Protein AF-A0A350DMN2-F1 (afdb_monomer_lite)

Foldseek 3Di:
DVVVVVPCPDDDPDDDDDPDPPDPCPVLLVVVCVVVVPPDSVQKQFAPVSLLVCLVPHDFQAKEAQDPDDPSCPSVVVSCVVVVHHYDYDHPSNPPTRMMTGD

Structure (mmCIF, N/CA/C/O backbone):
data_AF-A0A350DMN2-F1
#
_entry.id   AF-A0A350DMN2-F1
#
loop_
_atom_site.group_PDB
_atom_site.id
_atom_site.type_symbol
_atom_site.label_atom_id
_atom_site.label_alt_id
_atom_site.label_comp_id
_atom_site.label_asym_id
_atom_site.label_entity_id
_atom_site.label_seq_id
_atom_site.pdbx_PDB_ins_code
_atom_site.Cartn_x
_atom_site.Cartn_y
_atom_site.Cartn_z
_atom_site.occupancy
_atom_site.B_iso_or_equiv
_atom_site.auth_seq_id
_atom_site.auth_comp_id
_atom_site.auth_asym_id
_atom_site.auth_atom_id
_atom_site.pdbx_PDB_model_num
ATOM 1 N N . ILE A 1 1 ? 28.900 11.974 20.699 1.00 61.66 1 ILE A N 1
ATOM 2 C CA . ILE A 1 1 ? 28.082 12.081 19.464 1.00 61.66 1 ILE A CA 1
ATOM 3 C C . ILE A 1 1 ? 28.291 13.443 18.806 1.00 61.66 1 ILE A C 1
ATOM 5 O O . ILE A 1 1 ? 28.762 13.469 17.679 1.00 61.66 1 ILE A O 1
ATOM 9 N N . ASP A 1 2 ? 28.031 14.564 19.488 1.00 68.00 2 ASP A N 1
ATOM 10 C CA . ASP A 1 2 ? 28.185 15.895 18.867 1.00 68.00 2 ASP A CA 1
ATOM 11 C C . ASP A 1 2 ? 29.632 16.333 18.617 1.00 68.00 2 ASP A C 1
ATOM 13 O O . ASP A 1 2 ? 29.935 16.883 17.560 1.00 68.00 2 ASP A O 1
ATOM 17 N N . SER A 1 3 ? 30.550 16.036 19.537 1.00 71.12 3 SER A N 1
ATOM 18 C CA . SER A 1 3 ? 31.988 16.275 19.350 1.00 71.12 3 SER A CA 1
ATOM 19 C C . SER A 1 3 ? 32.562 15.457 18.188 1.00 71.12 3 SER A C 1
ATOM 21 O O . SER A 1 3 ? 33.342 15.965 17.391 1.00 71.12 3 SER A O 1
ATOM 23 N N . THR A 1 4 ? 32.103 14.214 18.037 1.00 71.81 4 THR A N 1
ATOM 24 C CA . THR A 1 4 ? 32.477 13.306 16.944 1.00 71.81 4 THR A CA 1
ATOM 25 C C . THR A 1 4 ? 31.914 13.768 15.597 1.00 71.81 4 THR A C 1
ATOM 27 O O . THR A 1 4 ? 32.614 13.714 14.594 1.00 71.81 4 THR A O 1
ATOM 30 N N . ARG A 1 5 ? 30.673 14.282 15.571 1.00 67.88 5 ARG A N 1
ATOM 31 C CA . ARG A 1 5 ? 30.041 14.848 14.368 1.00 67.88 5 ARG A CA 1
ATOM 32 C C . ARG A 1 5 ? 30.748 16.123 13.895 1.00 67.88 5 ARG A C 1
ATOM 34 O O . ARG A 1 5 ? 30.912 16.300 12.696 1.00 67.88 5 ARG A O 1
ATOM 41 N N . ARG A 1 6 ? 31.194 16.986 14.816 1.00 70.56 6 ARG A N 1
ATOM 42 C CA . ARG A 1 6 ? 31.936 18.222 14.489 1.00 70.56 6 ARG A CA 1
ATOM 43 C C . ARG A 1 6 ? 33.335 17.968 13.919 1.00 70.56 6 ARG A C 1
ATOM 45 O O . ARG A 1 6 ? 33.842 18.822 13.207 1.00 70.56 6 ARG A O 1
ATOM 52 N N . ALA A 1 7 ? 33.938 16.815 14.210 1.00 77.62 7 ALA A N 1
ATOM 53 C CA . ALA A 1 7 ? 35.240 16.416 13.673 1.00 77.62 7 ALA A CA 1
ATOM 54 C C . ALA A 1 7 ? 35.168 15.817 12.252 1.00 77.62 7 ALA A C 1
ATOM 56 O O . ALA A 1 7 ? 36.205 15.547 11.650 1.00 77.62 7 ALA A O 1
ATOM 57 N N . LEU A 1 8 ? 33.964 15.598 11.706 1.00 74.38 8 LEU A N 1
ATOM 58 C CA . LEU A 1 8 ? 33.784 15.166 10.321 1.00 74.38 8 LEU A CA 1
ATOM 59 C C . LEU A 1 8 ? 33.967 16.369 9.389 1.00 74.38 8 LEU A C 1
ATOM 61 O O . LEU A 1 8 ? 33.022 17.087 9.078 1.00 74.38 8 LEU A O 1
ATOM 65 N N . SER A 1 9 ? 35.202 16.582 8.941 1.00 73.62 9 SER A N 1
ATOM 66 C CA . SER A 1 9 ? 35.562 17.621 7.964 1.00 73.62 9 SER A CA 1
ATOM 67 C C . SER A 1 9 ? 35.099 17.287 6.542 1.00 73.62 9 SER A C 1
ATOM 69 O O . SER A 1 9 ? 35.140 18.136 5.653 1.00 73.62 9 SER A O 1
ATOM 71 N N . THR A 1 10 ? 34.704 16.035 6.301 1.00 78.62 10 THR A N 1
ATOM 72 C CA . THR A 1 10 ? 34.256 15.563 4.993 1.00 78.62 10 THR A CA 1
ATOM 73 C C . THR A 1 10 ? 32.795 15.960 4.790 1.00 78.62 10 THR A C 1
ATOM 75 O O . THR A 1 10 ? 31.940 15.507 5.557 1.00 78.62 10 THR A O 1
ATOM 78 N N . PRO A 1 11 ? 32.471 16.775 3.771 1.00 76.12 11 PRO A N 1
ATOM 79 C CA . PRO A 1 11 ? 31.080 17.039 3.445 1.00 76.12 11 PRO A CA 1
ATOM 80 C C . PRO A 1 11 ? 30.390 15.709 3.108 1.00 76.12 11 PRO A C 1
ATOM 82 O O . PRO A 1 11 ? 30.998 14.864 2.442 1.00 76.12 11 PRO A O 1
ATOM 85 N N . PRO A 1 12 ? 29.145 15.485 3.566 1.00 75.62 12 PRO A N 1
ATOM 86 C CA . PRO A 1 12 ? 28.431 14.261 3.245 1.00 75.62 12 PRO A CA 1
ATOM 87 C C . PRO A 1 12 ? 28.324 14.133 1.725 1.00 75.62 12 PRO A C 1
ATOM 89 O O . PRO A 1 12 ? 27.785 15.008 1.046 1.00 75.62 12 PRO A O 1
ATOM 92 N N . GLN A 1 13 ? 28.847 13.035 1.185 1.00 83.62 13 GLN A N 1
ATOM 93 C CA . GLN A 1 13 ? 28.549 12.646 -0.184 1.00 83.62 13 GLN A CA 1
ATOM 94 C C . GLN A 1 13 ? 27.101 12.172 -0.214 1.00 83.62 13 GLN A C 1
ATOM 96 O O . GLN A 1 13 ? 26.777 11.060 0.204 1.00 83.62 13 GLN A O 1
ATOM 101 N N . TYR A 1 14 ? 26.211 13.051 -0.664 1.00 80.44 14 TYR A N 1
ATOM 102 C CA . TYR A 1 14 ? 24.828 12.683 -0.910 1.00 80.44 14 TYR A CA 1
ATOM 103 C C . TYR A 1 14 ? 24.786 11.655 -2.040 1.00 80.44 14 TYR A C 1
ATOM 105 O O . TYR A 1 14 ? 25.395 11.847 -3.094 1.00 80.44 14 TYR A O 1
ATOM 113 N N . LEU A 1 15 ? 24.041 10.569 -1.830 1.00 76.94 15 LEU A N 1
ATOM 114 C CA . LEU A 1 15 ? 23.656 9.695 -2.932 1.00 76.94 15 LEU A CA 1
ATOM 115 C C . LEU A 1 15 ? 22.927 10.537 -3.983 1.00 76.94 15 LEU A C 1
ATOM 117 O O . LEU A 1 15 ? 22.177 11.453 -3.635 1.00 76.94 15 LEU A O 1
ATOM 121 N N . GLN A 1 16 ? 23.141 10.224 -5.260 1.00 75.38 16 GLN A N 1
ATOM 122 C CA . GLN A 1 16 ? 22.409 10.878 -6.339 1.00 75.38 16 GLN A CA 1
ATOM 123 C C . GLN A 1 16 ? 20.908 10.713 -6.091 1.00 75.38 16 GLN A C 1
ATOM 125 O O . GLN A 1 16 ? 20.376 9.602 -6.093 1.00 75.38 16 GLN A O 1
ATOM 130 N N . THR A 1 17 ? 20.232 11.830 -5.842 1.00 68.06 17 THR A N 1
ATOM 131 C CA . THR A 1 17 ? 18.783 11.865 -5.697 1.00 68.06 17 THR A CA 1
ATOM 132 C C . THR A 1 17 ? 18.176 12.128 -7.065 1.00 68.06 17 THR A C 1
ATOM 134 O O . THR A 1 17 ? 18.548 13.064 -7.773 1.00 68.06 17 THR A O 1
ATOM 137 N N . PHE A 1 18 ? 17.241 11.277 -7.470 1.00 69.62 18 PHE A N 1
ATOM 138 C CA . PHE A 1 18 ? 16.436 11.539 -8.653 1.00 69.62 18 PHE A CA 1
ATOM 139 C C . PHE A 1 18 ? 15.344 12.537 -8.264 1.00 69.62 18 PHE A C 1
ATOM 141 O O . PHE A 1 18 ? 14.669 12.344 -7.254 1.00 69.62 18 PHE A O 1
ATOM 148 N N . LYS A 1 19 ? 15.148 13.597 -9.061 1.00 64.12 19 LYS A N 1
ATOM 149 C CA . LYS A 1 19 ? 14.051 14.560 -8.837 1.00 64.12 19 LYS A CA 1
ATOM 150 C C . LYS A 1 19 ? 12.667 13.900 -8.898 1.00 64.12 19 LYS A C 1
ATOM 152 O O . LYS A 1 19 ? 11.716 14.457 -8.361 1.00 64.12 19 LYS A O 1
ATOM 157 N N . GLN A 1 20 ? 12.557 12.748 -9.562 1.00 53.28 20 GLN A N 1
ATOM 158 C CA . GLN A 1 20 ? 11.319 11.992 -9.735 1.00 53.28 20 GLN A CA 1
ATOM 159 C C . GLN A 1 20 ? 11.583 10.477 -9.619 1.00 53.28 20 GLN A C 1
ATOM 161 O O . GLN A 1 20 ? 12.685 10.026 -9.951 1.00 53.28 20 GLN A O 1
ATOM 166 N N . PRO A 1 21 ? 10.602 9.678 -9.156 1.00 60.75 21 PRO A N 1
ATOM 167 C CA . PRO A 1 21 ? 10.695 8.224 -9.202 1.00 60.75 21 PRO A CA 1
ATOM 168 C C . PRO A 1 21 ? 10.885 7.729 -10.645 1.00 60.75 21 PRO A C 1
ATOM 170 O O . PRO A 1 21 ? 10.379 8.327 -11.589 1.00 60.75 21 PRO A O 1
ATOM 173 N N . ARG A 1 22 ? 11.599 6.607 -10.826 1.00 59.66 22 ARG A N 1
ATOM 174 C CA . ARG A 1 22 ? 11.870 6.002 -12.152 1.00 59.66 22 ARG A CA 1
ATOM 175 C C . ARG A 1 22 ? 10.613 5.534 -12.898 1.00 59.66 22 ARG A C 1
ATOM 177 O O . ARG A 1 22 ? 10.690 5.246 -14.085 1.00 59.66 22 ARG A O 1
ATOM 184 N N . TYR A 1 23 ? 9.480 5.477 -12.207 1.00 62.22 23 TYR A N 1
ATOM 185 C CA . TYR A 1 23 ? 8.166 5.219 -12.774 1.00 62.22 23 TYR A CA 1
ATOM 186 C C . TYR A 1 23 ? 7.286 6.449 -12.535 1.00 62.22 23 TYR A C 1
ATOM 188 O O . TYR A 1 23 ? 7.232 6.958 -11.413 1.00 62.22 23 TYR A O 1
ATOM 196 N N . GLN A 1 24 ? 6.589 6.914 -13.573 1.00 71.44 24 GLN A N 1
ATOM 197 C CA . GLN A 1 24 ? 5.553 7.939 -13.442 1.00 71.44 24 GLN A CA 1
ATOM 198 C C . GLN A 1 24 ? 4.308 7.294 -12.816 1.00 71.44 24 GLN A C 1
ATOM 200 O O . GLN A 1 24 ? 3.436 6.798 -13.516 1.00 71.44 24 GLN A O 1
ATOM 205 N N . THR A 1 25 ? 4.266 7.226 -11.484 1.00 87.75 25 THR A N 1
ATOM 206 C CA . THR A 1 25 ? 3.139 6.653 -10.723 1.00 87.75 25 THR A CA 1
ATOM 207 C C . THR A 1 25 ? 2.322 7.701 -9.974 1.00 87.75 25 THR A C 1
ATOM 209 O O . THR A 1 25 ? 1.386 7.345 -9.264 1.00 87.75 25 THR A O 1
ATOM 212 N N . ALA A 1 26 ? 2.659 8.987 -10.121 1.00 88.12 26 ALA A N 1
ATOM 213 C CA . ALA A 1 26 ? 1.956 10.081 -9.456 1.00 88.12 26 ALA A CA 1
ATOM 214 C C . ALA A 1 26 ? 0.459 10.083 -9.807 1.00 88.12 26 ALA A C 1
ATOM 216 O O . ALA A 1 26 ? -0.366 10.083 -8.900 1.00 88.12 26 ALA A O 1
ATOM 217 N N . ASP A 1 27 ? 0.125 9.948 -11.092 1.00 91.19 27 ASP A N 1
ATOM 218 C CA . ASP A 1 27 ? -1.264 9.930 -11.568 1.00 91.19 27 ASP A CA 1
ATOM 219 C C . ASP A 1 27 ? -2.066 8.755 -10.993 1.00 91.19 27 ASP A C 1
ATOM 221 O O . ASP A 1 27 ? -3.246 8.891 -10.677 1.00 91.19 27 ASP A O 1
ATOM 225 N N . LEU A 1 28 ? -1.423 7.600 -10.797 1.00 93.88 28 LEU A N 1
ATOM 226 C CA . LEU A 1 28 ? -2.046 6.432 -10.173 1.00 93.88 28 LEU A CA 1
ATOM 227 C C . LEU A 1 28 ? -2.345 6.693 -8.696 1.00 93.88 28 LEU A C 1
ATOM 229 O O . LEU A 1 28 ? -3.432 6.374 -8.223 1.00 93.88 28 LEU A O 1
ATOM 233 N N . ILE A 1 29 ? -1.394 7.282 -7.967 1.00 94.38 29 ILE A N 1
ATOM 234 C CA . ILE A 1 29 ? -1.600 7.656 -6.563 1.00 94.38 29 ILE A CA 1
ATOM 235 C C . ILE A 1 29 ? -2.707 8.708 -6.445 1.00 94.38 29 ILE A C 1
ATOM 237 O O . ILE A 1 29 ? -3.513 8.626 -5.523 1.00 94.38 29 ILE A O 1
ATOM 241 N N . ASP A 1 30 ? -2.789 9.643 -7.389 1.00 94.12 30 ASP A N 1
ATOM 242 C CA . ASP A 1 30 ? -3.840 10.663 -7.437 1.00 94.12 30 ASP A CA 1
ATOM 243 C C . ASP A 1 30 ? -5.209 10.073 -7.749 1.00 94.12 30 ASP A C 1
ATOM 245 O O . ASP A 1 30 ? -6.189 10.411 -7.091 1.00 94.12 30 ASP A O 1
ATOM 249 N N . THR A 1 31 ? -5.263 9.131 -8.689 1.00 95.31 31 THR A N 1
ATOM 250 C CA . THR A 1 31 ? -6.487 8.391 -9.010 1.00 95.31 31 THR A CA 1
ATOM 251 C C . THR A 1 31 ? -6.982 7.628 -7.786 1.00 95.31 31 THR A C 1
ATOM 253 O O . THR A 1 31 ? -8.141 7.758 -7.411 1.00 95.31 31 THR A O 1
ATOM 256 N N . LEU A 1 32 ? -6.096 6.906 -7.089 1.00 96.12 32 LEU A N 1
ATOM 257 C CA . LEU A 1 32 ? -6.457 6.214 -5.849 1.00 96.12 32 LEU A CA 1
ATOM 258 C C . LEU A 1 32 ? -6.863 7.186 -4.739 1.00 96.12 32 LEU A C 1
ATOM 260 O O . LEU A 1 32 ? -7.752 6.874 -3.955 1.00 96.12 32 LEU A O 1
ATOM 264 N N . ALA A 1 33 ? -6.233 8.356 -4.652 1.00 96.75 33 ALA A N 1
ATOM 265 C CA . ALA A 1 33 ? -6.621 9.354 -3.668 1.00 96.75 33 ALA A CA 1
ATOM 266 C C . ALA A 1 33 ? -8.053 9.852 -3.903 1.00 96.75 33 ALA A C 1
ATOM 268 O O . ALA A 1 33 ? -8.798 10.016 -2.945 1.00 96.75 33 ALA A O 1
ATOM 269 N N . ILE A 1 34 ? -8.452 10.035 -5.162 1.00 97.19 34 ILE A N 1
ATOM 270 C CA . ILE A 1 34 ? -9.818 10.420 -5.531 1.00 97.19 34 ILE A CA 1
ATOM 271 C C . ILE A 1 34 ? -10.796 9.262 -5.289 1.00 97.19 34 ILE A C 1
ATOM 273 O O . ILE A 1 34 ? -11.799 9.451 -4.606 1.00 97.19 34 ILE A O 1
ATOM 277 N N . ASP A 1 35 ? -10.489 8.063 -5.791 1.00 96.31 35 ASP A N 1
ATOM 278 C CA . ASP A 1 35 ? -11.369 6.885 -5.717 1.00 96.31 35 ASP A CA 1
ATOM 279 C C . ASP A 1 35 ? -11.691 6.462 -4.274 1.00 96.31 35 ASP A C 1
ATOM 281 O O . ASP A 1 35 ? -12.749 5.887 -4.014 1.00 96.31 35 ASP A O 1
ATOM 285 N N . TYR A 1 36 ? -10.772 6.731 -3.344 1.00 95.81 36 TYR A N 1
ATOM 286 C CA . TYR A 1 36 ? -10.885 6.361 -1.933 1.00 95.81 36 TYR A CA 1
ATOM 287 C C . TYR A 1 36 ? -11.055 7.565 -0.987 1.00 95.81 36 TYR A C 1
ATOM 289 O O . TYR A 1 36 ? -10.944 7.382 0.222 1.00 95.81 36 TYR A O 1
ATOM 297 N N . ASP A 1 37 ? -11.316 8.772 -1.506 1.00 96.88 37 ASP A N 1
ATOM 298 C CA . ASP A 1 37 ? -11.514 10.009 -0.722 1.00 96.88 37 ASP A CA 1
ATOM 299 C C . ASP A 1 37 ? -10.373 10.320 0.278 1.00 96.88 37 ASP A C 1
ATOM 301 O O . ASP A 1 37 ? -10.559 10.683 1.441 1.00 96.88 37 ASP A O 1
ATOM 305 N N . ILE A 1 38 ? -9.128 10.156 -0.174 1.00 96.62 38 ILE A N 1
ATOM 306 C CA . ILE A 1 38 ? -7.923 10.348 0.635 1.00 96.62 38 ILE A CA 1
ATOM 307 C C . ILE A 1 38 ? -7.346 11.746 0.398 1.00 96.62 38 ILE A C 1
ATOM 309 O O . ILE A 1 38 ? -6.586 11.986 -0.540 1.00 96.62 38 ILE A O 1
ATOM 313 N N . GLY A 1 39 ? -7.597 12.667 1.331 1.00 95.25 39 GLY A N 1
ATOM 314 C CA . GLY A 1 39 ? -7.056 14.034 1.263 1.00 95.25 39 GLY A CA 1
ATOM 315 C C . GLY A 1 39 ? -5.536 14.156 1.479 1.00 95.25 39 GLY A C 1
ATOM 316 O O . GLY A 1 39 ? -4.937 15.174 1.136 1.00 95.25 39 GLY A O 1
ATOM 317 N N . ASN A 1 40 ? -4.877 13.136 2.044 1.00 94.69 40 ASN A N 1
ATOM 318 C CA . ASN A 1 40 ? -3.431 13.136 2.289 1.00 94.69 40 ASN A CA 1
ATOM 319 C C . ASN A 1 40 ? -2.761 11.937 1.614 1.00 94.69 40 ASN A C 1
ATOM 321 O O . ASN A 1 40 ? -2.807 10.829 2.145 1.00 94.69 40 ASN A O 1
ATOM 325 N N . ARG A 1 41 ? -2.034 12.175 0.515 1.00 92.19 41 ARG A N 1
ATOM 326 C CA . ARG A 1 41 ? -1.285 11.141 -0.232 1.00 92.19 41 ARG A CA 1
ATOM 327 C C . ARG A 1 41 ? -0.383 10.261 0.642 1.00 92.19 41 ARG A C 1
ATOM 329 O O . ARG A 1 41 ? -0.160 9.104 0.312 1.00 92.19 41 ARG A O 1
ATOM 336 N N . ASN A 1 42 ? 0.107 10.755 1.785 1.00 92.56 42 ASN A N 1
ATOM 337 C CA . ASN A 1 42 ? 0.925 9.961 2.709 1.00 92.56 42 ASN A CA 1
ATOM 338 C C . ASN A 1 42 ? 0.158 8.823 3.407 1.00 92.56 42 ASN A C 1
ATOM 340 O O . ASN A 1 42 ? 0.794 8.030 4.106 1.00 92.56 42 ASN A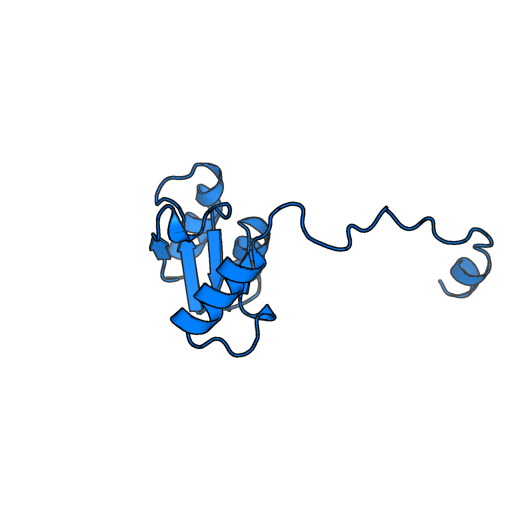 O 1
ATOM 344 N N . ARG A 1 43 ? -1.167 8.744 3.247 1.00 95.81 43 ARG A N 1
ATOM 345 C CA . ARG A 1 43 ? -2.012 7.609 3.648 1.00 95.81 43 ARG A CA 1
ATOM 346 C C . ARG A 1 43 ? -2.012 6.469 2.625 1.00 95.81 43 ARG A C 1
ATOM 348 O O . ARG A 1 43 ? -2.421 5.361 2.940 1.00 95.81 43 ARG A O 1
ATOM 355 N N . ILE A 1 44 ? -1.471 6.703 1.432 1.00 96.69 44 ILE A N 1
ATOM 356 C CA . ILE A 1 44 ? -1.281 5.677 0.410 1.00 96.69 44 ILE A CA 1
ATOM 357 C C . ILE A 1 44 ? 0.153 5.165 0.536 1.00 96.69 44 ILE A C 1
ATOM 359 O O . ILE A 1 44 ? 1.119 5.925 0.443 1.00 96.69 44 ILE A O 1
ATOM 363 N N . LYS A 1 45 ? 0.297 3.871 0.811 1.00 96.12 45 LYS A N 1
ATOM 364 C CA . LYS A 1 45 ? 1.585 3.188 0.959 1.00 96.12 45 LYS A CA 1
ATOM 365 C C . LYS A 1 45 ? 1.815 2.279 -0.235 1.00 96.12 45 LYS A C 1
ATOM 367 O O . LYS A 1 45 ? 1.361 1.132 -0.215 1.00 96.12 45 LYS A O 1
ATOM 372 N N . PRO A 1 46 ? 2.458 2.794 -1.296 1.00 92.88 46 PRO A N 1
ATOM 373 C CA . PRO A 1 46 ? 2.802 1.970 -2.435 1.00 92.88 46 PRO A CA 1
ATOM 374 C C . PRO A 1 46 ? 3.864 0.939 -2.043 1.00 92.88 46 PRO A C 1
ATOM 376 O O . PRO A 1 46 ? 4.756 1.221 -1.252 1.00 92.88 46 PRO A O 1
ATOM 379 N N . THR A 1 47 ? 3.826 -0.238 -2.668 1.00 94.44 47 THR A N 1
ATOM 380 C CA . THR A 1 47 ? 4.760 -1.368 -2.498 1.00 94.44 47 THR A CA 1
ATOM 381 C C . THR A 1 47 ? 4.459 -2.339 -1.355 1.00 94.44 47 THR A C 1
ATOM 383 O O . THR A 1 47 ? 3.934 -2.004 -0.296 1.00 94.44 47 THR A O 1
ATOM 386 N N . ILE A 1 48 ? 4.912 -3.577 -1.565 1.00 96.25 48 ILE A N 1
ATOM 387 C CA . ILE A 1 48 ? 4.790 -4.699 -0.628 1.00 96.25 48 ILE A CA 1
ATOM 388 C C . ILE A 1 48 ? 5.505 -4.412 0.700 1.00 96.25 48 ILE A C 1
ATOM 390 O O . ILE A 1 48 ? 4.994 -4.755 1.766 1.00 96.25 48 ILE A O 1
ATOM 394 N N . ALA A 1 49 ? 6.678 -3.771 0.656 1.00 96.06 49 ALA A N 1
ATOM 395 C CA . ALA A 1 49 ? 7.468 -3.490 1.853 1.00 96.06 49 ALA A CA 1
ATOM 396 C C . ALA A 1 49 ? 6.788 -2.441 2.744 1.00 96.06 49 ALA A C 1
ATOM 398 O O . ALA A 1 49 ? 6.715 -2.613 3.964 1.00 96.06 49 ALA A O 1
ATOM 399 N N . GLU A 1 50 ? 6.255 -1.367 2.150 1.00 96.25 50 GLU A N 1
ATOM 400 C CA . GLU A 1 50 ? 5.497 -0.377 2.913 1.00 96.25 50 GLU A CA 1
ATOM 401 C C . GLU A 1 50 ? 4.190 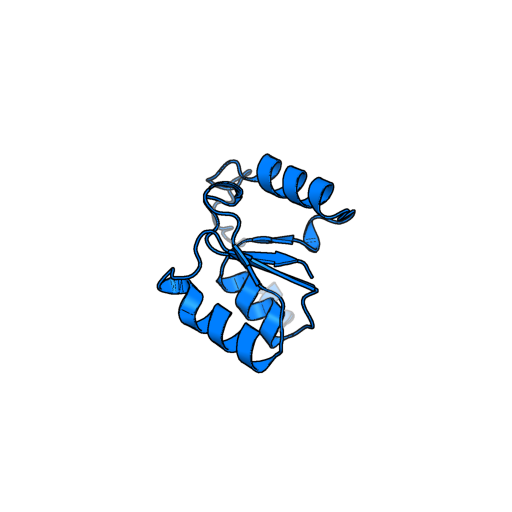-0.959 3.458 1.00 96.25 50 GLU A C 1
ATOM 403 O O . GLU A 1 50 ? 3.876 -0.713 4.623 1.00 96.25 50 GLU A O 1
ATOM 408 N N . ALA A 1 51 ? 3.496 -1.780 2.662 1.00 95.38 51 ALA A N 1
ATOM 409 C CA . ALA A 1 51 ? 2.275 -2.478 3.054 1.00 95.38 51 ALA A CA 1
ATOM 410 C C . ALA A 1 51 ? 2.486 -3.402 4.259 1.00 95.38 51 ALA A C 1
ATOM 412 O O . ALA A 1 51 ? 1.810 -3.293 5.281 1.00 95.38 51 ALA A O 1
ATOM 413 N N . THR A 1 52 ? 3.508 -4.253 4.183 1.00 96.12 52 THR A N 1
ATOM 414 C CA . THR A 1 52 ? 3.896 -5.145 5.282 1.00 96.12 52 THR A CA 1
ATOM 415 C C . THR A 1 52 ? 4.215 -4.343 6.544 1.00 96.12 52 THR A C 1
ATOM 417 O O . THR A 1 52 ? 3.728 -4.650 7.630 1.00 96.12 52 THR A O 1
ATOM 420 N N . ARG A 1 53 ? 4.994 -3.260 6.416 1.00 96.62 53 ARG A N 1
ATOM 421 C CA . ARG A 1 53 ? 5.339 -2.392 7.551 1.00 96.62 53 ARG A CA 1
ATOM 422 C C . ARG A 1 53 ? 4.116 -1.698 8.154 1.00 96.62 53 ARG A C 1
ATOM 424 O O . ARG A 1 53 ? 4.113 -1.472 9.363 1.00 96.62 53 ARG A O 1
ATOM 431 N N . ALA A 1 54 ? 3.128 -1.331 7.338 1.00 95.69 54 ALA A N 1
ATOM 432 C CA . ALA A 1 54 ? 1.880 -0.741 7.806 1.00 95.69 54 ALA A CA 1
ATOM 433 C C . ALA A 1 54 ? 1.103 -1.732 8.679 1.00 95.69 54 ALA A C 1
ATOM 435 O O . ALA A 1 54 ? 0.811 -1.392 9.820 1.00 95.69 54 ALA A O 1
ATOM 436 N N . ILE A 1 55 ? 0.892 -2.966 8.208 1.00 95.00 55 ILE A N 1
ATOM 437 C CA . ILE A 1 55 ? 0.202 -4.016 8.980 1.00 95.00 55 ILE A CA 1
ATOM 438 C C . ILE A 1 55 ? 0.934 -4.334 10.290 1.00 95.00 55 ILE A C 1
ATOM 440 O O . ILE A 1 55 ? 0.319 -4.500 11.335 1.00 95.00 55 ILE A O 1
ATOM 444 N N . LEU A 1 56 ? 2.267 -4.400 10.263 1.00 95.69 56 LEU A N 1
ATOM 445 C CA . LEU A 1 56 ? 3.051 -4.762 11.449 1.00 95.69 56 LEU A CA 1
ATOM 446 C C . LEU A 1 56 ? 3.070 -3.684 12.544 1.00 95.69 56 LEU A C 1
ATOM 448 O O . LEU A 1 56 ? 3.517 -3.964 13.655 1.00 95.69 56 LEU A O 1
ATOM 452 N N . ARG A 1 57 ? 2.687 -2.439 12.240 1.00 95.38 57 ARG A N 1
ATOM 453 C CA . ARG A 1 57 ? 2.860 -1.297 13.160 1.00 95.38 57 ARG A CA 1
ATOM 454 C C . ARG A 1 57 ? 1.595 -0.472 13.380 1.00 95.38 57 ARG A C 1
ATOM 456 O O . ARG A 1 57 ? 1.630 0.439 14.203 1.00 95.38 57 ARG A O 1
ATOM 463 N N . ARG A 1 58 ? 0.545 -0.694 12.592 1.00 93.06 58 ARG A N 1
ATOM 464 C CA . ARG A 1 58 ? -0.678 0.118 12.536 1.00 93.06 58 ARG A CA 1
ATOM 465 C C . ARG A 1 58 ? -1.873 -0.776 12.204 1.00 93.06 58 ARG A C 1
ATOM 467 O O . ARG A 1 58 ? -1.701 -1.969 11.982 1.00 93.06 58 ARG A O 1
ATOM 474 N N . ASP A 1 59 ? -3.047 -0.160 12.139 1.00 90.81 59 ASP A N 1
ATOM 475 C CA . ASP A 1 59 ? -4.299 -0.774 11.706 1.00 90.81 59 ASP A CA 1
ATOM 476 C C . ASP A 1 59 ? -4.696 -0.195 10.333 1.00 90.81 59 ASP A C 1
ATOM 478 O O . ASP A 1 59 ? -5.211 0.923 10.271 1.00 90.81 59 ASP A O 1
ATOM 482 N N . PRO A 1 60 ? -4.303 -0.832 9.214 1.00 95.31 60 PRO A N 1
ATOM 483 C CA . PRO A 1 60 ? -4.611 -0.328 7.879 1.00 95.31 60 PRO A CA 1
ATOM 484 C C . PRO A 1 60 ? -6.081 -0.557 7.518 1.00 95.31 60 PRO A C 1
ATOM 486 O O . PRO A 1 60 ? -6.643 -1.611 7.796 1.00 95.31 60 PRO A O 1
ATOM 489 N N . GLU A 1 61 ? -6.669 0.387 6.787 1.00 94.44 61 GLU A N 1
ATOM 490 C CA . GLU A 1 61 ? -8.073 0.320 6.368 1.00 94.44 61 GLU A CA 1
ATOM 491 C C . GLU A 1 61 ? -8.314 -0.799 5.339 1.00 94.44 61 GLU A C 1
ATOM 493 O O . GLU A 1 61 ? -9.335 -1.490 5.384 1.00 94.44 61 GLU A O 1
ATOM 498 N N . ARG A 1 62 ? -7.382 -0.980 4.387 1.00 95.69 62 ARG A N 1
ATOM 499 C CA . ARG A 1 62 ? -7.401 -2.082 3.405 1.00 95.69 62 ARG A CA 1
ATOM 500 C C . ARG A 1 62 ? -6.101 -2.242 2.626 1.00 95.69 62 ARG A C 1
ATOM 502 O O . ARG A 1 62 ? -5.274 -1.331 2.532 1.00 95.69 62 ARG A O 1
ATOM 509 N N . ILE A 1 63 ? -5.984 -3.396 1.975 1.00 97.50 63 ILE A N 1
ATOM 510 C CA . ILE A 1 63 ? -4.925 -3.740 1.027 1.00 97.50 63 ILE A CA 1
ATOM 511 C C . ILE A 1 63 ? -5.500 -3.886 -0.380 1.00 97.50 63 ILE A C 1
ATOM 513 O O . ILE A 1 63 ? -6.499 -4.566 -0.597 1.00 97.50 63 ILE A O 1
ATOM 517 N N . LEU A 1 64 ? -4.830 -3.280 -1.354 1.00 98.19 64 LEU A N 1
ATOM 518 C CA . LEU A 1 64 ? -5.115 -3.419 -2.776 1.00 98.19 64 LEU A CA 1
ATOM 519 C C . LEU A 1 64 ? -4.020 -4.279 -3.411 1.00 98.19 64 LEU A C 1
ATOM 521 O O . LEU A 1 64 ? -2.839 -3.980 -3.231 1.00 98.19 64 LEU A O 1
ATOM 525 N N . LEU A 1 65 ? -4.388 -5.324 -4.153 1.00 98.25 65 LEU A N 1
ATOM 526 C CA . LEU A 1 65 ? -3.444 -6.212 -4.842 1.00 98.25 65 LEU A CA 1
ATOM 527 C C . LEU A 1 65 ? -3.633 -6.178 -6.359 1.00 98.25 65 LEU A C 1
ATOM 529 O O . LEU A 1 65 ? -4.756 -6.078 -6.853 1.00 98.25 65 LEU A O 1
ATOM 533 N N . ALA A 1 66 ? -2.535 -6.323 -7.101 1.00 97.81 66 ALA A N 1
ATOM 534 C CA . ALA A 1 66 ? -2.593 -6.451 -8.556 1.00 97.81 66 ALA A CA 1
ATOM 535 C C . ALA A 1 66 ? -3.129 -7.833 -8.953 1.00 97.81 66 ALA A C 1
ATOM 537 O O . ALA A 1 66 ? -3.925 -7.957 -9.873 1.00 97.81 66 ALA A O 1
ATOM 538 N N . THR A 1 67 ? -2.747 -8.876 -8.218 1.00 97.75 67 THR A N 1
ATOM 539 C CA . THR A 1 67 ? -3.292 -10.230 -8.365 1.00 97.75 67 THR A CA 1
ATOM 540 C C . THR A 1 67 ? -3.412 -10.905 -6.999 1.00 97.75 67 THR A C 1
ATOM 542 O O . THR A 1 67 ? -2.689 -10.560 -6.060 1.00 97.75 67 THR A O 1
ATOM 545 N N . ALA A 1 68 ? -4.326 -11.868 -6.885 1.00 97.00 68 ALA A N 1
ATOM 546 C CA . ALA A 1 68 ? -4.581 -12.616 -5.656 1.00 97.00 68 ALA A CA 1
ATOM 547 C C . ALA A 1 68 ? -3.426 -13.558 -5.267 1.00 97.00 68 ALA A C 1
ATOM 549 O O . ALA A 1 68 ? -3.307 -13.943 -4.107 1.00 97.00 68 ALA A O 1
ATOM 550 N N . ASP A 1 69 ? -2.577 -13.932 -6.220 1.00 95.88 69 ASP A N 1
ATOM 551 C CA . ASP A 1 69 ? -1.660 -15.069 -6.120 1.00 95.88 69 ASP A CA 1
ATOM 552 C C . ASP A 1 69 ? -0.188 -14.712 -6.370 1.00 95.88 69 ASP A C 1
ATOM 554 O O . ASP A 1 69 ? 0.649 -15.606 -6.483 1.00 95.88 69 ASP A O 1
ATOM 558 N N . HIS A 1 70 ? 0.170 -13.421 -6.388 1.00 96.62 70 HIS A N 1
ATOM 559 C CA . HIS A 1 70 ? 1.557 -13.022 -6.634 1.00 96.62 70 HIS A CA 1
ATOM 560 C C . HIS A 1 70 ? 2.488 -13.661 -5.588 1.00 96.62 70 HIS A C 1
ATOM 562 O O . HIS A 1 70 ? 2.194 -13.562 -4.387 1.00 96.62 70 HI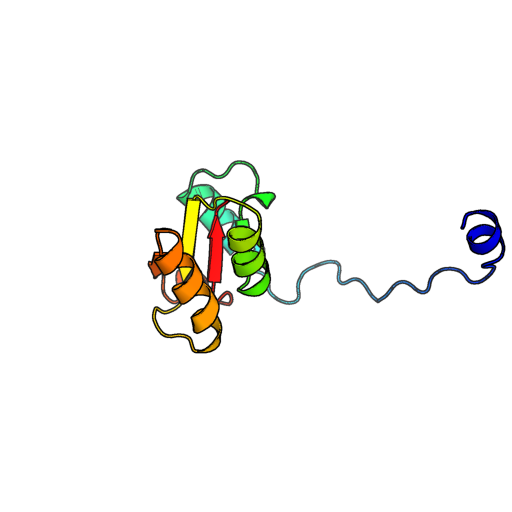S A O 1
ATOM 568 N N . PRO A 1 71 ? 3.615 -14.280 -5.987 1.00 96.81 71 PRO A N 1
ATOM 569 C CA . PRO A 1 71 ? 4.512 -14.944 -5.041 1.00 96.81 71 PRO A CA 1
ATOM 570 C C . PRO A 1 71 ? 5.046 -13.972 -3.979 1.00 96.81 71 PRO A C 1
ATOM 572 O O . PRO A 1 71 ? 5.030 -14.281 -2.790 1.00 96.81 71 PRO A O 1
ATOM 575 N N . ASP A 1 72 ? 5.390 -12.742 -4.369 1.00 96.69 72 ASP A N 1
ATOM 576 C CA . ASP A 1 72 ? 5.934 -11.754 -3.425 1.00 96.69 72 ASP A CA 1
ATOM 577 C C . ASP A 1 72 ? 4.903 -11.222 -2.412 1.00 96.69 72 ASP A C 1
ATOM 579 O O . ASP A 1 72 ? 5.280 -10.581 -1.433 1.00 96.69 72 ASP A O 1
ATOM 583 N N . THR A 1 73 ? 3.600 -11.466 -2.611 1.00 97.19 73 THR A N 1
ATOM 584 C CA . THR A 1 73 ? 2.555 -11.007 -1.678 1.00 97.19 73 THR A CA 1
ATOM 585 C C . THR A 1 73 ? 2.109 -12.090 -0.693 1.00 97.19 73 THR A C 1
ATOM 587 O O . THR A 1 73 ? 1.209 -11.837 0.100 1.00 97.19 73 THR A O 1
ATOM 590 N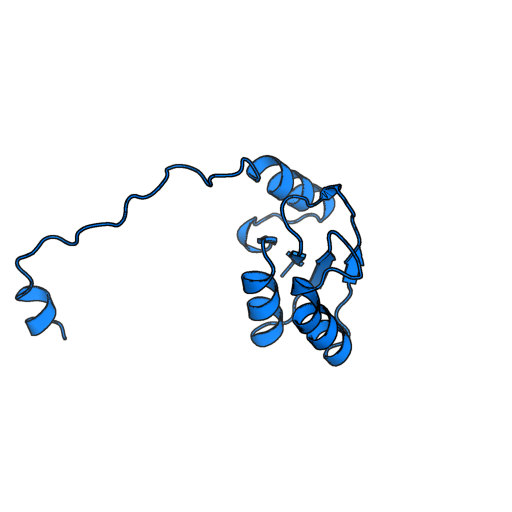 N . VAL A 1 74 ? 2.750 -13.268 -0.665 1.00 97.56 74 VAL A N 1
ATOM 591 C CA . VAL A 1 74 ? 2.390 -14.377 0.247 1.00 97.56 74 VAL A CA 1
ATOM 592 C C . VAL A 1 74 ? 2.402 -13.949 1.718 1.00 97.56 74 VAL A C 1
ATOM 594 O O . VAL A 1 74 ? 1.399 -14.125 2.408 1.00 97.56 74 VAL A O 1
ATOM 597 N N . 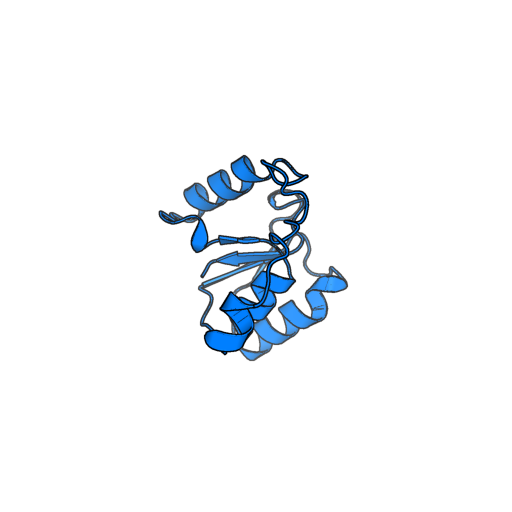LEU A 1 75 ? 3.495 -13.333 2.191 1.00 96.06 75 LEU A N 1
ATOM 598 C CA . LEU A 1 75 ? 3.585 -12.841 3.573 1.00 96.06 75 LEU A CA 1
ATOM 599 C C . LEU A 1 75 ? 2.506 -11.792 3.862 1.00 96.06 75 LEU A C 1
ATOM 601 O O . LEU A 1 75 ? 1.864 -11.832 4.907 1.00 96.06 75 LEU A O 1
ATOM 605 N N . LEU A 1 76 ? 2.288 -10.872 2.920 1.00 96.88 76 LEU A N 1
ATOM 606 C CA . LEU A 1 76 ? 1.291 -9.817 3.054 1.00 96.88 76 LEU A CA 1
ATOM 607 C C . LEU A 1 76 ? -0.118 -10.405 3.220 1.00 96.88 76 LEU A C 1
ATOM 609 O O . LEU A 1 76 ? -0.824 -10.023 4.148 1.00 96.88 76 LEU A O 1
ATOM 613 N N . ARG A 1 77 ? -0.505 -11.367 2.372 1.00 97.31 77 ARG A N 1
ATOM 614 C CA . ARG A 1 77 ? -1.812 -12.044 2.445 1.00 97.31 77 ARG A CA 1
ATOM 615 C C . ARG A 1 77 ? -1.985 -12.827 3.742 1.00 97.31 77 ARG A C 1
ATOM 617 O O . ARG A 1 77 ? -3.055 -12.760 4.338 1.00 97.31 77 ARG A O 1
ATOM 624 N N . HIS A 1 78 ? -0.938 -13.516 4.197 1.00 97.19 78 HIS A N 1
ATOM 625 C CA . HIS A 1 78 ? -0.963 -14.216 5.480 1.00 97.19 78 HIS A CA 1
ATOM 626 C C . HIS A 1 78 ? -1.225 -13.244 6.641 1.00 97.19 78 HIS A C 1
ATOM 628 O O . HIS A 1 78 ? -2.149 -13.459 7.416 1.00 97.19 78 HIS A O 1
ATOM 634 N N . LEU A 1 79 ? -0.496 -12.123 6.702 1.00 96.38 79 LEU A N 1
ATOM 635 C CA . LEU A 1 79 ? -0.691 -11.108 7.743 1.00 96.38 79 LEU A CA 1
ATOM 636 C C . LEU A 1 79 ? -2.086 -10.467 7.708 1.00 96.38 79 LEU A C 1
ATOM 638 O O . LEU A 1 79 ? -2.627 -10.148 8.761 1.00 96.38 79 LEU A O 1
ATOM 642 N N . CYS A 1 80 ? -2.667 -10.281 6.520 1.00 95.81 80 CYS A N 1
ATOM 643 C CA . CYS A 1 80 ? -4.036 -9.776 6.399 1.00 95.81 80 CYS A CA 1
ATOM 644 C C . CYS A 1 80 ? -5.054 -10.775 6.944 1.00 95.81 80 CYS A C 1
ATOM 646 O O . CYS A 1 80 ? -5.959 -10.373 7.664 1.00 95.81 80 CYS A O 1
ATOM 648 N N . SER A 1 81 ? -4.880 -12.064 6.637 1.00 95.69 81 SER A N 1
ATOM 649 C CA . SER A 1 81 ? -5.753 -13.131 7.132 1.00 95.69 81 SER A CA 1
ATOM 650 C C . SER A 1 81 ? -5.719 -13.237 8.657 1.00 95.69 81 SER A C 1
ATOM 652 O O . SER A 1 81 ? -6.764 -13.377 9.276 1.00 95.69 81 SER A O 1
ATOM 654 N N . GLU A 1 82 ? -4.537 -13.136 9.270 1.00 96.44 82 GLU A N 1
ATOM 655 C CA . GLU A 1 82 ? -4.371 -13.193 10.733 1.00 96.44 82 GLU A CA 1
ATOM 656 C C . GLU A 1 82 ? -5.009 -11.998 11.465 1.00 96.44 82 GLU A C 1
ATOM 658 O O . GLU A 1 82 ? -5.255 -12.057 12.669 1.00 96.44 82 GLU A O 1
ATOM 663 N N . ARG A 1 83 ? -5.229 -10.884 10.759 1.00 93.56 83 ARG A N 1
ATOM 664 C CA . ARG A 1 83 ? -5.694 -9.605 11.319 1.00 93.56 83 ARG A CA 1
ATOM 665 C C . ARG A 1 83 ? -7.081 -9.190 10.823 1.00 93.56 83 ARG A C 1
ATOM 667 O O . ARG A 1 83 ? -7.513 -8.099 11.166 1.00 93.56 83 ARG A O 1
ATOM 674 N N . ASP A 1 84 ? -7.737 -10.027 10.020 1.00 94.06 84 ASP A N 1
ATOM 675 C CA . ASP A 1 84 ? -9.016 -9.733 9.358 1.00 94.06 84 ASP A CA 1
ATOM 676 C C . ASP A 1 84 ? -9.009 -8.416 8.547 1.00 94.06 84 ASP A C 1
ATOM 678 O O . ASP A 1 84 ? -9.952 -7.627 8.548 1.00 94.06 84 ASP A O 1
ATOM 682 N N . ILE A 1 85 ? -7.898 -8.147 7.849 1.00 94.94 85 ILE A N 1
ATOM 683 C CA . ILE A 1 85 ? -7.748 -6.949 7.012 1.00 94.94 85 ILE A CA 1
ATOM 684 C C . ILE A 1 85 ? -8.295 -7.228 5.613 1.00 94.94 85 ILE A C 1
ATOM 686 O O . ILE A 1 85 ? -7.871 -8.162 4.927 1.00 94.94 85 ILE A O 1
ATOM 690 N N . ASN A 1 86 ? -9.171 -6.341 5.141 1.00 95.25 86 ASN A N 1
ATOM 691 C CA . ASN A 1 86 ? -9.776 -6.434 3.817 1.00 95.25 86 ASN A CA 1
ATOM 692 C C . ASN A 1 86 ? -8.739 -6.345 2.685 1.00 95.25 86 ASN A C 1
ATOM 694 O O . ASN A 1 86 ? -7.984 -5.374 2.581 1.00 95.25 86 ASN A O 1
ATOM 698 N N . ILE A 1 87 ? -8.778 -7.322 1.775 1.00 97.38 87 ILE A N 1
ATOM 699 C CA . ILE A 1 87 ? -8.014 -7.329 0.523 1.00 97.38 87 ILE A CA 1
ATOM 700 C C . ILE A 1 87 ? -8.967 -7.109 -0.657 1.00 97.38 87 ILE A C 1
ATOM 702 O O . ILE A 1 87 ? -9.975 -7.795 -0.791 1.00 97.38 87 ILE A O 1
ATOM 706 N N . THR A 1 88 ? -8.625 -6.185 -1.556 1.00 98.00 88 THR A N 1
ATOM 707 C CA . THR A 1 88 ? -9.300 -5.998 -2.850 1.00 98.00 88 THR A CA 1
ATOM 708 C C . THR A 1 88 ? -8.309 -6.214 -3.990 1.00 98.00 88 THR A C 1
ATOM 710 O O . THR A 1 88 ? -7.246 -5.598 -4.019 1.00 98.00 88 THR A O 1
ATOM 713 N N . VAL A 1 89 ? -8.646 -7.068 -4.956 1.00 98.12 89 VAL A N 1
ATOM 714 C CA . VAL A 1 89 ? -7.809 -7.300 -6.144 1.00 98.12 89 VAL A CA 1
ATOM 715 C C . VAL A 1 89 ? -8.267 -6.373 -7.269 1.00 98.12 89 VAL A C 1
ATOM 717 O O . VAL A 1 89 ? -9.410 -6.453 -7.708 1.00 98.12 89 VAL A O 1
ATOM 720 N N . LEU A 1 90 ? -7.383 -5.484 -7.726 1.00 97.31 90 LEU A N 1
ATOM 721 C CA . LEU A 1 90 ? -7.686 -4.456 -8.732 1.00 97.31 90 LEU A CA 1
ATOM 722 C C . LEU A 1 90 ? -7.067 -4.728 -10.109 1.00 97.31 90 LEU A C 1
ATOM 724 O O . LEU A 1 90 ? -7.317 -3.973 -11.053 1.00 97.31 90 LEU A O 1
ATOM 728 N N . GLY A 1 91 ? -6.286 -5.799 -10.259 1.00 97.00 91 GLY A N 1
ATOM 729 C CA . GLY A 1 91 ? -5.702 -6.141 -11.552 1.00 97.00 91 GLY A CA 1
ATOM 730 C C . GLY A 1 91 ? -4.663 -5.118 -12.006 1.00 97.00 91 GLY A C 1
ATOM 731 O O . GLY A 1 91 ? -3.942 -4.509 -11.212 1.00 97.00 91 GLY A O 1
ATOM 732 N N . ALA A 1 92 ? -4.653 -4.875 -13.316 1.00 94.81 92 ALA A N 1
ATOM 733 C CA . ALA A 1 92 ? -3.746 -3.937 -13.967 1.00 94.81 92 ALA A CA 1
ATOM 734 C C . ALA A 1 92 ? -3.893 -2.473 -13.500 1.00 94.81 92 ALA A C 1
ATOM 736 O O . ALA A 1 92 ? -2.999 -1.674 -13.759 1.00 94.81 92 ALA A O 1
ATOM 737 N N . LYS A 1 93 ? -4.976 -2.117 -12.789 1.00 94.62 93 LYS A N 1
ATOM 738 C CA . LYS A 1 93 ? -5.251 -0.739 -12.341 1.00 94.62 93 LYS A CA 1
ATOM 739 C C . LYS A 1 93 ? -4.202 -0.177 -11.386 1.00 94.62 93 LYS A C 1
ATOM 741 O O . LYS A 1 93 ? -4.063 1.036 -11.300 1.00 94.62 93 LYS A O 1
ATOM 746 N N . ILE A 1 94 ? -3.505 -1.045 -10.652 1.00 95.00 94 ILE A N 1
ATOM 747 C CA . ILE A 1 94 ? -2.493 -0.612 -9.684 1.00 95.00 94 ILE A CA 1
ATOM 748 C C . ILE A 1 94 ? -1.056 -0.891 -10.134 1.00 95.00 94 ILE A C 1
ATOM 750 O O . ILE A 1 9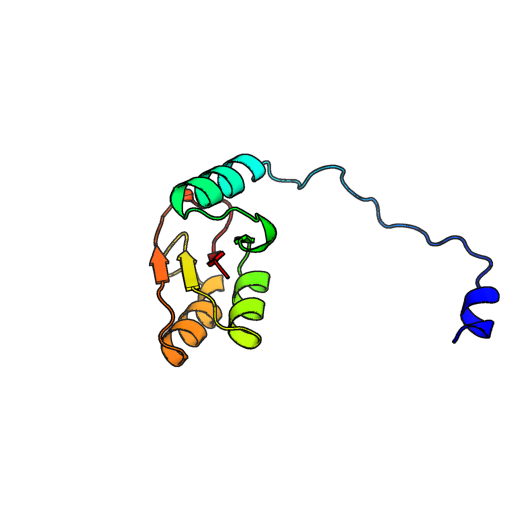4 ? -0.121 -0.589 -9.394 1.00 95.00 94 ILE A O 1
ATOM 754 N N . LEU A 1 95 ? -0.855 -1.433 -11.340 1.00 94.06 95 LEU A N 1
ATOM 755 C CA . LEU A 1 95 ? 0.490 -1.634 -11.873 1.00 94.06 95 LEU A CA 1
ATOM 756 C C . LEU A 1 95 ? 1.214 -0.282 -12.020 1.00 94.06 95 LEU A C 1
ATOM 758 O O . LEU A 1 95 ? 0.592 0.709 -12.392 1.00 94.06 95 LEU A O 1
ATOM 762 N N . PRO A 1 96 ? 2.527 -0.215 -11.732 1.00 93.25 96 PRO A N 1
ATOM 763 C CA . PRO A 1 96 ? 3.445 -1.334 -11.501 1.00 93.25 96 PRO A CA 1
ATOM 764 C C . PRO A 1 96 ? 3.476 -1.864 -10.052 1.00 93.25 96 PRO A C 1
ATOM 766 O O . PRO A 1 96 ? 4.344 -2.668 -9.717 1.00 93.25 96 PRO A O 1
ATOM 769 N N . TYR A 1 97 ? 2.585 -1.419 -9.162 1.00 95.19 97 TYR A N 1
ATOM 770 C CA . TYR A 1 97 ? 2.557 -1.892 -7.780 1.00 95.19 97 TYR A CA 1
ATOM 771 C C . TYR A 1 97 ? 1.822 -3.224 -7.649 1.00 95.19 97 TYR A C 1
ATOM 773 O O . TYR A 1 97 ? 0.649 -3.337 -7.982 1.00 95.19 97 TYR A O 1
ATOM 781 N N . GLN A 1 98 ? 2.484 -4.216 -7.051 1.00 97.00 98 GLN A N 1
ATOM 782 C CA . GLN A 1 98 ? 1.838 -5.494 -6.724 1.00 97.00 98 GLN A CA 1
ATOM 783 C C . GLN A 1 98 ? 0.942 -5.407 -5.487 1.00 97.00 98 GLN A C 1
ATOM 785 O O . GLN A 1 98 ? 0.012 -6.200 -5.342 1.00 97.00 98 GLN A O 1
ATOM 790 N N . ALA A 1 99 ? 1.224 -4.444 -4.608 1.00 97.62 99 ALA A N 1
ATOM 791 C CA . ALA A 1 99 ? 0.441 -4.158 -3.420 1.00 97.62 99 ALA A CA 1
ATOM 792 C C . ALA A 1 99 ? 0.474 -2.662 -3.091 1.00 97.62 99 ALA A C 1
ATOM 794 O O . ALA A 1 99 ? 1.519 -2.015 -3.227 1.00 97.62 99 ALA A O 1
ATOM 795 N N . ILE A 1 100 ? -0.659 -2.146 -2.622 1.00 97.69 100 ILE A N 1
ATOM 796 C CA . ILE A 1 100 ? -0.817 -0.806 -2.053 1.00 97.69 100 ILE A CA 1
ATOM 797 C C . ILE A 1 100 ? -1.635 -0.940 -0.770 1.00 97.69 100 ILE A C 1
ATOM 799 O O . ILE A 1 100 ? -2.620 -1.674 -0.737 1.00 97.69 100 ILE A O 1
ATOM 803 N N . THR A 1 101 ? -1.251 -0.225 0.281 1.00 97.88 101 THR A N 1
ATOM 804 C CA . THR A 1 101 ? -2.030 -0.151 1.524 1.00 97.88 101 THR A CA 1
ATOM 805 C C . THR A 1 101 ? -2.602 1.237 1.711 1.00 97.88 101 THR A C 1
ATOM 807 O O . THR A 1 101 ? -1.892 2.225 1.517 1.00 97.88 101 THR A O 1
ATOM 810 N N . LEU A 1 102 ? -3.865 1.292 2.122 1.00 97.19 102 LEU A N 1
ATOM 811 C CA . LEU A 1 102 ? -4.520 2.512 2.576 1.00 97.19 102 LEU A CA 1
ATOM 812 C C . LEU A 1 102 ? -4.518 2.486 4.109 1.00 97.19 102 LEU A C 1
ATOM 814 O O . LEU A 1 102 ? -4.966 1.506 4.707 1.00 97.19 102 LEU A O 1
ATOM 818 N N . ILE A 1 103 ? -3.919 3.506 4.726 1.00 93.88 103 ILE A N 1
ATOM 819 C CA . ILE A 1 103 ? -3.785 3.662 6.188 1.00 93.88 103 ILE A CA 1
ATOM 820 C C . ILE A 1 103 ? -4.410 4.949 6.672 1.00 93.88 103 ILE A C 1
ATOM 822 O O . ILE A 1 103 ? -4.568 5.854 5.832 1.00 93.88 103 ILE A O 1
#

Radius of gyration: 17.77 Å; chains: 1; bounding box: 47×33×33 Å

pLDDT: mean 89.75, std 11.3, range [53.28, 98.25]

Secondary structure (DSSP, 8-state):
-HHHHHT--SPP------SS-SS--HHHHHHHHHHTT-S-GGGEEESHHHHHHHHHHS--SEEEES-TT-GGGHHHHHHHHHHT--EEE-GGGGTT-SEEEE-

Sequence (103 aa):
IDSTRRALSTPPQYLQTFKQPRYQTADLIDTLAIDYDIGNRNRIKPTIAEATRAILRRDPERILLATADHPDTVLLRHLCSERDINITVLGAKILPYQAITLI